Protein AF-Q9KJ01-F1 (afdb_monomer_lite)

Foldseek 3Di:
DDDDDLVNLLVLCVVLVVVVCNVVCVVCVPPPCSVVVSVVSVVVVVVVVVVVVVVVVPPVDDDPPVNPPPVPDPPDDVVVVVVVVLAVVLVVLQVVLVVCLVVVHDDDDDDPDDLVCVCVSRVPYPCSVVSSCSDPVPDDDDDDPDDPPVVVVVVVVVVVVVVVVVVVVD

Radius of gyration: 23.24 Å; chains: 1; bounding box: 49×41×56 Å

Secondary structure (DSSP, 8-state):
-----HHHHHHHHHHHT-HHHHHTHHHHTT-THHHHHHHHHHHHHHHHHHHHHHHHHT-S----GGGS-TTS-S---HHHHHHHHHHHHHHHHHHHHHHHHHTT-------SS-GGGHHHHSTT-TTHHHHHHHHHTT----------HHHHHHHHHHHHHHHHHHHT--

pLDDT: mean 76.41, std 14.14, range [38.06, 92.69]

Organism: Sorangium cellulosum (NCBI:txid56)

InterPro domains:
  IPR002611 IstB-like ATP-binding domain [PF01695] (89-155)
  IPR027417 P-loop containing nucleoside triphosphate hydrolase [G3DSA:3.40.50.300] (39-160)

Sequence (170 aa):
MTDLTPTETKDRLKSLGLFGLLACWEQLADKPWLREVLAIEERERHKRSLERRLKNSRVAAFKPMTDFDSSWPKKIDREAVDDLYDSRYADLLFEVVTRRYDAQKPLLLSTNKAFADWGQVFPHAACVVTLVDRLVHRAEVIEIEAESYRLKEAKELNATRTKQRRTKKH

Structure (mmCIF, N/CA/C/O backbone):
data_AF-Q9KJ01-F1
#
_entry.id   AF-Q9KJ01-F1
#
loop_
_atom_site.group_PDB
_atom_site.id
_atom_site.type_symbol
_atom_site.label_atom_id
_atom_site.label_alt_id
_atom_site.label_comp_id
_atom_site.label_asym_id
_atom_site.label_entity_id
_atom_site.label_seq_id
_atom_site.pdbx_PDB_ins_code
_atom_site.Cartn_x
_atom_site.Cartn_y
_atom_site.Cartn_z
_atom_site.occupancy
_atom_site.B_iso_or_equiv
_atom_site.auth_seq_id
_atom_site.auth_comp_id
_atom_site.auth_asym_id
_atom_site.auth_atom_id
_atom_site.pdbx_PDB_model_num
ATOM 1 N N . MET A 1 1 ? -13.607 22.520 10.761 1.00 38.06 1 MET A N 1
ATOM 2 C CA . MET A 1 1 ? -14.408 22.469 12.004 1.00 38.06 1 MET A CA 1
ATOM 3 C C . MET A 1 1 ? -15.695 21.740 11.677 1.00 38.06 1 MET A C 1
ATOM 5 O O . MET A 1 1 ? -16.614 22.352 11.164 1.00 38.06 1 MET A O 1
ATOM 9 N N . THR A 1 2 ? -15.708 20.418 11.825 1.00 43.97 2 THR A N 1
ATOM 10 C CA . THR A 1 2 ? -16.891 19.589 11.561 1.00 43.97 2 THR A CA 1
ATOM 11 C C . THR A 1 2 ? -17.594 19.336 12.883 1.00 43.97 2 THR A C 1
ATOM 13 O O . THR A 1 2 ? -16.999 18.741 13.787 1.00 43.97 2 THR A O 1
ATOM 16 N N . ASP A 1 3 ? -18.828 19.810 13.008 1.00 50.00 3 ASP A N 1
ATOM 17 C CA . ASP A 1 3 ? -19.698 19.469 14.126 1.00 50.00 3 ASP A CA 1
ATOM 18 C C . ASP A 1 3 ? -19.979 17.968 14.090 1.00 50.00 3 ASP A C 1
ATOM 20 O O . ASP A 1 3 ? -20.749 17.475 13.271 1.00 50.00 3 ASP A O 1
ATOM 24 N N . LEU A 1 4 ? -19.277 17.223 14.945 1.00 59.28 4 LEU A N 1
ATOM 25 C CA . LEU A 1 4 ? -19.496 15.792 15.112 1.00 59.28 4 LEU A CA 1
ATOM 26 C C . LEU A 1 4 ? -20.894 15.584 15.677 1.00 59.28 4 LEU A C 1
ATOM 28 O O . LEU A 1 4 ? -21.261 16.174 16.699 1.00 59.28 4 LEU A O 1
ATOM 32 N N . THR A 1 5 ? -21.655 14.719 15.021 1.00 72.88 5 THR A N 1
ATOM 33 C CA . THR A 1 5 ? -23.004 14.394 15.461 1.00 72.88 5 THR A CA 1
ATOM 34 C C . THR A 1 5 ? -22.951 13.654 16.812 1.00 72.88 5 THR A C 1
ATOM 36 O O . THR A 1 5 ? -22.017 12.884 17.086 1.00 72.88 5 THR A O 1
ATOM 39 N N . PRO A 1 6 ? -23.949 13.845 17.696 1.00 74.62 6 PRO A N 1
ATOM 40 C CA . PRO A 1 6 ? -24.056 13.116 18.965 1.00 74.62 6 PRO A CA 1
ATOM 41 C C . PRO A 1 6 ? -23.962 11.588 18.809 1.00 74.62 6 PRO A C 1
ATOM 43 O O . PRO A 1 6 ? -23.425 10.892 19.671 1.00 74.62 6 PRO A O 1
ATOM 46 N N . THR A 1 7 ? -24.447 11.063 17.685 1.00 77.94 7 THR A N 1
ATOM 47 C CA . THR A 1 7 ? -24.394 9.647 17.303 1.00 77.94 7 THR A CA 1
ATOM 48 C C . THR A 1 7 ? -22.971 9.151 17.058 1.00 77.94 7 THR A C 1
ATOM 50 O O . THR A 1 7 ? -22.573 8.146 17.644 1.00 77.94 7 THR A O 1
ATOM 53 N N . GLU A 1 8 ? -22.157 9.889 16.300 1.00 81.06 8 GLU A N 1
ATOM 54 C CA . GLU A 1 8 ? -20.759 9.517 16.028 1.00 81.06 8 GLU A CA 1
ATOM 55 C C . GLU A 1 8 ? -19.916 9.483 17.306 1.00 81.06 8 GLU A C 1
ATOM 57 O O . GLU A 1 8 ? -19.058 8.617 17.485 1.00 81.06 8 GLU A O 1
ATOM 62 N N . THR A 1 9 ? -20.186 10.399 18.237 1.00 80.94 9 THR A N 1
ATOM 63 C CA . THR A 1 9 ? -19.468 10.464 19.518 1.00 80.94 9 THR A CA 1
ATOM 64 C C . THR A 1 9 ? -19.796 9.253 20.399 1.00 80.94 9 THR A C 1
ATOM 66 O O . THR A 1 9 ? -18.900 8.668 21.017 1.00 80.94 9 THR A O 1
ATOM 69 N N . LYS A 1 10 ? -21.062 8.812 20.412 1.00 82.06 10 LYS A N 1
ATOM 70 C CA . LYS A 1 10 ? -21.481 7.577 21.099 1.00 82.06 10 LYS A CA 1
ATOM 71 C C . LYS A 1 10 ? -20.812 6.339 20.508 1.00 82.06 10 LYS A C 1
ATOM 73 O O . LYS A 1 10 ? -20.394 5.455 21.259 1.00 82.06 10 LYS A O 1
ATOM 78 N N . ASP A 1 11 ? -20.679 6.271 19.189 1.00 84.12 11 ASP A N 1
ATOM 79 C CA . ASP A 1 11 ? -20.044 5.130 18.531 1.00 84.12 11 ASP A CA 1
ATOM 80 C C . ASP A 1 11 ? -18.528 5.096 18.761 1.00 84.12 11 ASP A C 1
ATOM 82 O O . ASP A 1 11 ? -17.973 4.020 19.003 1.00 84.12 11 ASP A O 1
ATOM 86 N N . ARG A 1 12 ? -17.867 6.258 18.837 1.00 83.94 12 ARG A N 1
ATOM 87 C CA . ARG A 1 12 ? -16.465 6.357 19.285 1.00 83.94 12 ARG A CA 1
ATOM 88 C C . ARG A 1 12 ? -16.278 5.902 20.729 1.00 83.94 12 ARG A C 1
ATOM 90 O O . ARG A 1 12 ? -15.369 5.133 21.026 1.00 83.94 12 ARG A O 1
ATOM 97 N N . LEU A 1 13 ? -17.164 6.300 21.641 1.00 85.44 13 LEU A N 1
ATOM 98 C CA . LEU A 1 13 ? -17.123 5.825 23.029 1.00 85.44 13 LEU A CA 1
ATOM 99 C C . LEU A 1 13 ? -17.240 4.296 23.112 1.00 85.44 13 LEU A C 1
ATOM 101 O O . LEU A 1 13 ? -16.513 3.659 23.882 1.00 85.44 13 LEU A O 1
ATOM 105 N N . LYS A 1 14 ? -18.116 3.694 22.295 1.00 84.50 14 LYS A N 1
ATOM 106 C CA . LYS A 1 14 ? -18.257 2.234 22.196 1.00 84.50 14 LYS A CA 1
ATOM 107 C C . LYS A 1 14 ? -17.012 1.570 21.609 1.00 84.50 14 LYS A C 1
ATOM 109 O 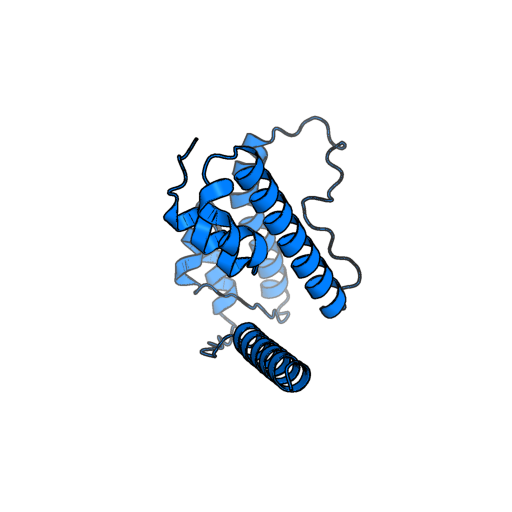O . LYS A 1 14 ? -16.556 0.577 22.174 1.00 84.50 14 LYS A O 1
ATOM 114 N N . SER A 1 15 ? -16.446 2.102 20.525 1.00 82.06 15 SER A N 1
ATOM 115 C CA . SER A 1 15 ? -15.250 1.534 19.882 1.00 82.06 15 SER A CA 1
ATOM 116 C C . SER A 1 15 ? -14.012 1.624 20.785 1.00 82.06 15 SER A C 1
ATOM 118 O O . SER A 1 15 ? -13.199 0.698 20.840 1.00 82.06 15 SER A O 1
ATOM 120 N N . LEU A 1 16 ? -13.919 2.685 21.590 1.00 85.00 16 LEU A N 1
ATOM 121 C CA . LEU A 1 16 ? -12.908 2.845 22.631 1.00 85.00 16 LEU A CA 1
ATOM 122 C C . LEU A 1 16 ? -13.241 2.055 23.909 1.00 85.00 16 LEU A C 1
ATOM 124 O O . LEU A 1 16 ? -12.380 1.883 24.766 1.00 85.00 16 LEU A O 1
ATOM 128 N N . GLY A 1 17 ? -14.440 1.496 24.061 1.00 83.00 17 GLY A N 1
ATOM 129 C CA . GLY A 1 17 ? -14.827 0.734 25.253 1.00 83.00 17 GLY A CA 1
ATOM 130 C C . GLY A 1 17 ? -14.929 1.581 26.528 1.00 83.00 17 GLY A C 1
ATOM 131 O O . GLY A 1 17 ? -14.769 1.056 27.631 1.00 83.00 17 GLY A O 1
ATOM 132 N N . LEU A 1 18 ? -15.192 2.882 26.387 1.00 85.69 18 LEU A N 1
ATOM 133 C CA . LEU A 1 18 ? -15.365 3.845 27.478 1.00 85.69 18 LEU A CA 1
ATOM 134 C C . LEU A 1 18 ? -16.807 3.805 28.013 1.00 85.69 18 LEU A C 1
ATOM 136 O O . LEU A 1 18 ? -17.537 4.795 27.998 1.00 85.69 18 LEU A O 1
ATOM 140 N N . PHE A 1 19 ? -17.236 2.632 28.486 1.00 84.06 19 PHE A N 1
ATOM 141 C CA . PHE A 1 19 ? -18.634 2.384 28.864 1.00 84.06 19 PHE A CA 1
ATOM 142 C C . PHE A 1 19 ? -19.125 3.232 30.047 1.00 84.06 19 PHE A C 1
ATOM 144 O O . PHE A 1 19 ? -20.313 3.526 30.116 1.00 84.06 19 PHE A O 1
ATOM 151 N N . GLY A 1 20 ? -18.233 3.664 30.947 1.00 84.50 20 GLY A N 1
ATOM 152 C CA . GLY A 1 20 ? -18.593 4.564 32.050 1.00 84.50 20 GLY A CA 1
ATOM 153 C C . GLY A 1 20 ? -18.988 5.964 31.570 1.00 84.50 20 GLY A C 1
ATOM 154 O O . GLY A 1 20 ? -19.992 6.508 32.013 1.00 84.50 20 GLY A O 1
ATOM 155 N N . LEU A 1 21 ? -18.256 6.510 30.594 1.00 85.00 21 LEU A N 1
ATOM 156 C CA . LEU A 1 21 ? -18.594 7.793 29.969 1.00 85.00 21 LEU A CA 1
ATOM 157 C C . LEU A 1 21 ? -19.855 7.678 29.102 1.00 85.00 21 LEU A C 1
ATOM 159 O O . LEU A 1 21 ? -20.658 8.603 29.057 1.00 85.00 21 LEU A O 1
ATOM 163 N N . LEU A 1 22 ? -20.063 6.521 28.463 1.00 86.62 22 LEU A N 1
ATOM 164 C CA . LEU A 1 22 ? -21.287 6.231 27.717 1.00 86.62 22 LEU A CA 1
ATOM 165 C C . LEU A 1 22 ? -22.526 6.156 28.630 1.00 86.62 22 LEU A C 1
ATOM 167 O O . LEU A 1 22 ? -23.595 6.606 28.231 1.00 86.62 22 LEU A O 1
ATOM 171 N N . ALA A 1 23 ? -22.394 5.612 29.845 1.00 86.00 23 ALA A N 1
ATOM 172 C CA . ALA A 1 23 ? -23.488 5.537 30.817 1.00 86.00 23 ALA A CA 1
ATOM 173 C C . ALA A 1 23 ? -23.917 6.924 31.329 1.00 86.00 23 ALA A C 1
ATOM 175 O O . ALA A 1 23 ? -25.102 7.151 31.555 1.00 86.00 23 ALA A O 1
ATOM 176 N N . CYS A 1 24 ? -22.973 7.863 31.444 1.00 86.06 24 CYS A N 1
ATOM 177 C CA . CYS A 1 24 ? -23.236 9.250 31.838 1.00 86.06 24 CYS A CA 1
ATOM 178 C C . CYS A 1 24 ? -23.405 10.199 30.635 1.00 86.06 24 CYS A C 1
ATOM 180 O O . CYS A 1 24 ? -23.173 11.400 30.770 1.00 86.06 24 CYS A O 1
ATOM 182 N N . TRP A 1 25 ? -23.799 9.686 29.461 1.00 83.50 25 TRP A N 1
ATOM 183 C CA . TRP A 1 25 ? -23.879 10.463 28.217 1.00 83.50 25 TRP A CA 1
ATOM 184 C C . TRP A 1 25 ? -24.678 11.768 28.357 1.00 83.50 25 TRP A C 1
ATOM 186 O O . TRP A 1 25 ? -24.182 12.816 27.963 1.00 83.50 25 TRP A O 1
ATOM 196 N N . GLU A 1 26 ? -25.867 11.722 28.966 1.00 83.56 26 GLU A N 1
ATOM 197 C CA . GLU A 1 26 ? -26.751 12.891 29.144 1.00 83.56 26 GLU A CA 1
ATOM 198 C C . GLU A 1 26 ? -26.085 14.041 29.923 1.00 83.56 26 GLU A C 1
ATOM 200 O O . GLU A 1 26 ? -26.413 15.203 29.730 1.00 83.56 26 GLU A O 1
ATOM 205 N N . GLN A 1 27 ? -25.111 13.739 30.786 1.00 81.81 27 GLN A N 1
ATOM 206 C CA . GLN A 1 27 ? -24.393 14.742 31.584 1.00 81.81 27 GLN A CA 1
ATOM 207 C C . GLN A 1 27 ? -23.136 15.277 30.880 1.00 81.81 27 GLN A C 1
ATOM 209 O O . GLN A 1 27 ? -22.576 16.306 31.273 1.00 81.81 27 GLN A O 1
ATOM 214 N N . LEU A 1 28 ? -22.654 14.541 29.877 1.00 81.50 28 LEU A N 1
ATOM 215 C CA . LEU A 1 28 ? -21.349 14.727 29.248 1.00 81.50 28 LEU A CA 1
ATOM 216 C C . LEU A 1 28 ? -21.440 15.180 27.789 1.00 81.50 28 LEU A C 1
ATOM 218 O O . LEU A 1 28 ? -20.450 15.688 27.270 1.00 81.50 28 LEU A O 1
ATOM 222 N N . ALA A 1 29 ? -22.600 15.024 27.145 1.00 79.62 29 ALA A N 1
ATOM 223 C CA . ALA A 1 29 ? -22.822 15.335 25.734 1.00 79.62 29 ALA A CA 1
ATOM 224 C C . ALA A 1 29 ? -22.423 16.774 25.373 1.00 79.62 29 ALA A C 1
ATOM 226 O O . ALA A 1 29 ? -21.755 16.992 24.364 1.00 79.62 29 ALA A O 1
ATOM 227 N N . ASP A 1 30 ? -22.754 17.729 26.243 1.00 81.00 30 ASP A N 1
ATOM 228 C CA . ASP A 1 30 ? -22.498 19.156 26.018 1.00 81.00 30 ASP A CA 1
ATOM 229 C C . ASP A 1 30 ? -21.111 19.608 26.501 1.00 81.00 30 ASP A C 1
ATOM 231 O O . ASP A 1 30 ? -20.759 20.786 26.419 1.00 81.00 30 ASP A O 1
ATOM 235 N N . LYS A 1 31 ? -20.298 18.697 27.053 1.00 84.69 31 LYS A N 1
ATOM 236 C CA . LYS A 1 31 ? -18.993 19.058 27.608 1.00 84.69 31 LYS A CA 1
ATOM 237 C C . LYS A 1 31 ? -17.942 19.150 26.493 1.00 84.69 31 LYS A C 1
ATOM 239 O O . LYS A 1 31 ? -17.647 18.143 25.848 1.00 84.69 31 LYS A O 1
ATOM 244 N N . PRO A 1 32 ? -17.281 20.309 26.310 1.00 80.44 32 PRO A N 1
ATOM 245 C CA . PRO A 1 32 ? -16.317 20.501 25.223 1.00 80.44 32 PRO A CA 1
ATOM 246 C C . PRO A 1 32 ? -15.074 19.608 25.363 1.00 80.44 32 PRO A C 1
ATOM 248 O O . PRO A 1 32 ? -14.534 19.137 24.363 1.00 80.44 32 PRO A O 1
ATOM 251 N N . TRP A 1 33 ? -14.670 19.292 26.599 1.00 86.19 33 TRP A N 1
ATOM 252 C CA . TRP A 1 33 ? -13.509 18.443 26.882 1.00 86.19 33 TRP A CA 1
ATOM 253 C C . TRP A 1 33 ? -13.691 16.985 26.442 1.00 86.19 33 TRP A C 1
ATOM 255 O O . TRP A 1 33 ? -12.704 16.275 26.257 1.00 86.19 33 TRP A O 1
ATOM 265 N N . LEU A 1 34 ? -14.928 16.507 26.247 1.00 84.56 34 LEU A N 1
ATOM 266 C CA . LEU A 1 34 ? -15.183 15.110 25.880 1.00 84.56 34 LEU A CA 1
ATOM 267 C C . LEU A 1 34 ? -14.524 14.757 24.541 1.00 84.56 34 LEU A C 1
ATOM 269 O O . LEU A 1 34 ? -13.944 13.682 24.391 1.00 84.56 34 LEU A O 1
ATOM 273 N N . ARG A 1 35 ? -14.558 15.690 23.584 1.00 80.81 35 ARG A N 1
ATOM 274 C CA . ARG A 1 35 ? -13.933 15.526 22.264 1.00 80.81 35 ARG A CA 1
ATOM 275 C C . ARG A 1 35 ? -12.414 15.420 22.373 1.00 80.81 35 ARG A C 1
ATOM 277 O O . ARG A 1 35 ? -11.808 14.575 21.718 1.00 80.81 35 ARG A O 1
ATOM 284 N N . GLU A 1 36 ? -11.810 16.242 23.225 1.00 82.44 36 GLU A N 1
ATOM 285 C CA . GLU A 1 36 ? -10.365 16.230 23.460 1.00 82.44 36 GLU A CA 1
ATOM 286 C C . GLU A 1 36 ? -9.919 14.925 24.118 1.00 82.44 36 GLU A C 1
ATOM 288 O O . GLU A 1 36 ? -8.955 14.307 23.668 1.00 82.44 36 GLU A O 1
ATOM 293 N N . VAL A 1 37 ? -10.659 14.454 25.125 1.00 86.38 37 VAL A N 1
ATOM 294 C CA . VAL A 1 37 ? -10.376 13.182 25.803 1.00 86.38 37 VAL A CA 1
ATOM 295 C C . VAL A 1 37 ? -10.475 12.003 24.834 1.00 86.38 37 VAL A C 1
ATOM 297 O O . VAL A 1 37 ? -9.588 11.149 24.826 1.00 86.38 37 VAL A O 1
ATOM 300 N N . LEU A 1 38 ? -11.497 11.974 23.973 1.00 86.00 38 LEU A N 1
ATOM 301 C CA . LEU A 1 38 ? -11.624 10.954 22.926 1.00 86.00 38 LEU A CA 1
ATOM 302 C C . LEU A 1 38 ? -10.434 10.983 21.961 1.00 86.00 38 LEU A C 1
ATOM 304 O O . LEU A 1 38 ? -9.838 9.941 21.695 1.00 86.00 38 LEU A O 1
ATOM 308 N N . ALA A 1 39 ? -10.038 12.170 21.495 1.00 82.19 39 ALA A N 1
ATOM 309 C CA . ALA A 1 39 ? -8.897 12.331 20.598 1.00 82.19 39 ALA A CA 1
ATOM 310 C C . ALA A 1 39 ? -7.560 11.940 21.256 1.00 82.19 39 ALA A C 1
ATOM 312 O O . ALA A 1 39 ? -6.651 11.441 20.590 1.00 82.19 39 ALA A O 1
ATOM 313 N N . ILE A 1 40 ? -7.398 12.171 22.561 1.00 85.12 40 ILE A N 1
ATOM 314 C CA . ILE A 1 40 ? -6.223 11.720 23.321 1.00 85.12 40 ILE A CA 1
ATOM 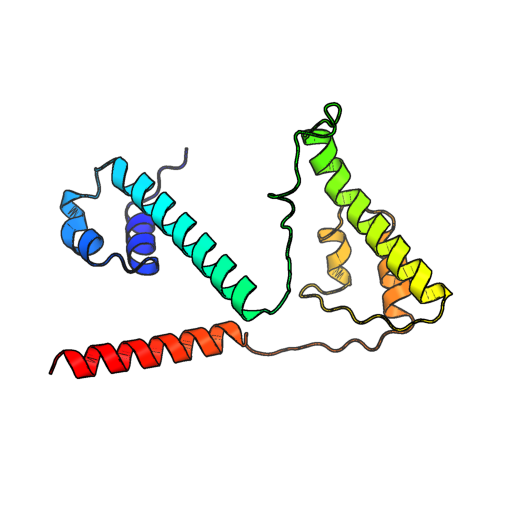315 C C . ILE A 1 40 ? -6.207 10.190 23.419 1.00 85.12 40 ILE A C 1
ATOM 317 O O . ILE A 1 40 ? -5.192 9.577 23.091 1.00 85.12 40 ILE A O 1
ATOM 321 N N . GLU A 1 41 ? -7.322 9.568 23.808 1.00 88.44 41 GLU A N 1
ATOM 322 C CA . GLU A 1 41 ? -7.422 8.110 23.958 1.00 88.44 41 GLU A CA 1
ATOM 323 C C . GLU A 1 41 ? -7.218 7.377 22.619 1.00 88.44 41 GLU A C 1
ATOM 325 O O . GLU A 1 41 ? -6.503 6.373 22.564 1.00 88.44 41 GLU A O 1
ATOM 330 N N . GLU A 1 42 ? -7.786 7.889 21.521 1.00 83.38 42 GLU A N 1
ATOM 331 C CA . GLU A 1 42 ? -7.565 7.365 20.164 1.00 83.38 42 GLU A CA 1
ATOM 332 C C . GLU A 1 42 ? -6.073 7.388 19.797 1.00 83.38 42 GLU A C 1
ATOM 334 O O . GLU A 1 42 ? -5.510 6.356 19.409 1.00 83.38 42 GLU A O 1
ATOM 339 N N . ARG A 1 43 ? -5.401 8.534 19.987 1.00 81.31 43 ARG A N 1
ATOM 340 C CA . ARG A 1 43 ? -3.962 8.688 19.707 1.00 81.31 43 ARG A CA 1
ATOM 341 C C . ARG A 1 43 ? -3.106 7.741 20.546 1.00 81.31 43 ARG A C 1
ATOM 343 O O . ARG A 1 43 ? -2.237 7.057 20.003 1.00 81.31 43 ARG A O 1
ATOM 350 N N . GLU A 1 44 ? -3.376 7.642 21.845 1.00 81.12 44 GLU A N 1
ATOM 351 C CA . GLU A 1 44 ? -2.640 6.762 22.759 1.00 81.12 44 GLU A CA 1
ATOM 352 C C . GLU A 1 44 ? -2.832 5.277 22.420 1.00 81.12 44 GLU A C 1
ATOM 354 O O . GLU A 1 44 ? -1.870 4.503 22.429 1.00 81.12 44 GLU A O 1
ATOM 359 N N . ARG A 1 45 ? -4.043 4.851 22.038 1.00 80.25 45 ARG A N 1
ATOM 360 C CA . ARG A 1 45 ? -4.272 3.474 21.568 1.00 80.25 45 ARG A CA 1
ATOM 361 C C . ARG A 1 45 ? -3.561 3.171 20.265 1.00 80.25 45 ARG A C 1
ATOM 363 O O . ARG A 1 45 ? -3.001 2.081 20.127 1.00 80.25 45 ARG A O 1
ATOM 370 N N . HIS A 1 46 ? -3.579 4.104 19.318 1.00 71.94 46 HIS A N 1
ATOM 371 C CA . HIS A 1 46 ? -2.870 3.952 18.051 1.00 71.94 46 HIS A CA 1
ATOM 372 C C . HIS A 1 46 ? -1.364 3.803 18.290 1.00 71.94 46 HIS A C 1
ATOM 374 O O . HIS A 1 46 ? -0.756 2.866 17.761 1.00 71.94 46 HIS A O 1
ATOM 380 N N . LYS A 1 47 ? -0.794 4.642 19.165 1.00 75.38 47 LYS A N 1
ATOM 381 C CA . LYS A 1 47 ? 0.609 4.578 19.587 1.00 75.38 47 LYS A CA 1
ATOM 382 C C . LYS A 1 47 ? 0.952 3.237 20.240 1.00 75.38 47 LYS A C 1
ATOM 384 O O . LYS A 1 47 ? 1.814 2.527 19.734 1.00 75.38 47 LYS A O 1
ATOM 389 N N . ARG A 1 48 ? 0.212 2.805 21.268 1.00 76.00 48 ARG A N 1
ATOM 390 C CA . ARG A 1 48 ? 0.459 1.515 21.952 1.00 76.00 48 ARG A CA 1
ATOM 391 C C . ARG A 1 48 ? 0.270 0.309 21.032 1.00 76.00 48 ARG A C 1
ATOM 393 O O . ARG A 1 48 ? 0.973 -0.692 21.156 1.00 76.00 48 ARG A O 1
ATOM 400 N N . SER A 1 49 ? -0.674 0.380 20.093 1.00 71.25 49 SER A N 1
ATOM 401 C CA . SER A 1 49 ? -0.862 -0.657 19.074 1.00 71.25 49 SER A CA 1
ATOM 402 C C . SER A 1 49 ? 0.316 -0.712 18.099 1.00 71.25 49 SER A C 1
ATOM 404 O O . SER A 1 49 ? 0.744 -1.802 17.717 1.00 71.25 49 SER A O 1
ATOM 406 N N . LEU A 1 50 ? 0.862 0.438 17.692 1.00 68.06 50 LEU A N 1
ATOM 407 C CA . LEU A 1 50 ? 2.075 0.519 16.876 1.00 68.06 50 LEU A CA 1
ATOM 408 C C . LEU A 1 50 ? 3.294 -0.018 17.632 1.00 68.06 50 LEU A C 1
ATOM 410 O O . LEU A 1 50 ? 3.957 -0.912 17.119 1.00 68.06 50 LEU A O 1
ATOM 414 N N . GLU A 1 51 ? 3.528 0.439 18.859 1.00 73.44 51 GLU A N 1
ATOM 415 C CA . GLU A 1 51 ? 4.629 -0.018 19.715 1.00 73.44 51 GLU A CA 1
ATOM 416 C C . GLU A 1 51 ? 4.571 -1.530 19.952 1.00 73.44 51 GLU A C 1
ATOM 418 O O . GLU A 1 51 ? 5.572 -2.230 19.801 1.00 73.44 51 GLU A O 1
ATOM 423 N N . ARG A 1 52 ? 3.381 -2.074 20.243 1.00 73.38 52 ARG A N 1
ATOM 424 C CA . ARG A 1 52 ? 3.184 -3.521 20.401 1.00 73.38 52 ARG A CA 1
ATOM 425 C C . ARG A 1 52 ? 3.482 -4.282 19.110 1.00 73.38 52 ARG A C 1
ATOM 427 O O . ARG A 1 52 ? 4.109 -5.336 19.162 1.00 73.38 52 ARG A O 1
ATOM 434 N N . ARG A 1 53 ? 3.032 -3.778 17.955 1.00 74.56 53 ARG A N 1
ATOM 435 C CA . ARG A 1 53 ? 3.317 -4.396 16.648 1.00 74.56 53 ARG A CA 1
ATOM 436 C C . ARG A 1 53 ? 4.807 -4.361 16.335 1.00 74.56 53 ARG A C 1
ATOM 438 O O . ARG A 1 53 ? 5.346 -5.378 15.915 1.00 74.56 53 ARG A O 1
ATOM 445 N N . LEU A 1 54 ? 5.464 -3.232 16.588 1.00 62.38 54 LEU A N 1
ATOM 446 C CA . LEU A 1 54 ? 6.894 -3.067 16.373 1.00 62.38 54 LEU A CA 1
ATOM 447 C C . LEU A 1 54 ? 7.687 -4.037 17.257 1.00 62.38 54 LEU A C 1
ATOM 449 O O . LEU A 1 54 ? 8.491 -4.810 16.742 1.00 62.38 54 LEU A O 1
ATOM 453 N N . LYS A 1 55 ? 7.359 -4.106 18.552 1.00 70.38 55 LYS A N 1
ATOM 454 C CA . LYS A 1 55 ? 7.942 -5.073 19.493 1.00 70.38 55 LYS A CA 1
ATOM 455 C C . LYS A 1 55 ? 7.749 -6.524 19.036 1.00 70.38 55 LYS A C 1
ATOM 457 O O . LYS A 1 55 ? 8.690 -7.311 19.082 1.00 70.38 55 LYS A O 1
ATOM 462 N N . ASN A 1 56 ? 6.553 -6.877 18.563 1.00 69.00 56 ASN A N 1
ATOM 463 C CA . ASN A 1 56 ? 6.246 -8.235 18.104 1.00 69.00 56 ASN A CA 1
ATOM 464 C C . ASN A 1 56 ? 6.869 -8.577 16.739 1.00 69.00 56 ASN A C 1
ATOM 466 O O . ASN A 1 56 ? 7.006 -9.754 16.420 1.00 69.00 56 ASN A O 1
ATOM 470 N N . SER A 1 57 ? 7.251 -7.578 15.938 1.00 67.94 57 SER A N 1
ATOM 471 C CA . SER A 1 57 ? 7.818 -7.783 14.599 1.00 67.94 57 SER A CA 1
ATOM 472 C C . SER A 1 57 ? 9.286 -8.222 14.596 1.00 67.94 57 SER A C 1
ATOM 474 O O . SER A 1 57 ? 9.778 -8.654 13.560 1.00 67.94 57 SER A O 1
ATOM 476 N N . ARG A 1 58 ? 9.992 -8.116 15.736 1.00 62.38 58 ARG A N 1
ATOM 477 C CA . ARG A 1 58 ? 11.440 -8.395 15.867 1.00 62.38 58 ARG A CA 1
ATOM 478 C C . ARG A 1 58 ? 12.329 -7.571 14.910 1.00 62.38 58 ARG A C 1
ATOM 480 O O . ARG A 1 58 ? 13.498 -7.901 14.739 1.00 62.38 58 ARG A O 1
ATOM 487 N N . VAL A 1 59 ? 11.811 -6.489 14.320 1.00 57.44 59 VAL A N 1
ATOM 488 C CA . VAL A 1 59 ? 12.587 -5.530 13.520 1.00 57.44 59 VAL A CA 1
ATOM 489 C C . VAL A 1 59 ? 13.368 -4.635 14.483 1.00 57.44 59 VAL A C 1
ATOM 491 O O . VAL A 1 59 ? 12.777 -3.856 15.227 1.00 57.44 59 VAL A O 1
ATOM 494 N N . ALA A 1 60 ? 14.694 -4.786 14.506 1.00 51.50 60 ALA A N 1
ATOM 495 C CA . ALA A 1 60 ? 15.566 -4.229 15.546 1.00 51.50 60 ALA A CA 1
ATOM 496 C C . ALA A 1 60 ? 15.592 -2.689 15.618 1.00 51.50 60 ALA A C 1
ATOM 498 O O . ALA A 1 60 ? 15.909 -2.139 16.666 1.00 51.50 60 ALA A O 1
ATOM 499 N N . ALA A 1 61 ? 15.234 -1.991 14.540 1.00 55.00 61 ALA A N 1
ATOM 500 C CA . ALA A 1 61 ? 15.057 -0.545 14.538 1.00 55.00 61 ALA A CA 1
ATOM 501 C C . ALA A 1 61 ? 14.223 -0.144 13.319 1.00 55.00 61 ALA A C 1
ATOM 503 O O . ALA A 1 61 ? 14.710 -0.149 12.191 1.00 55.00 61 ALA A O 1
ATOM 504 N N . PHE A 1 62 ? 12.954 0.194 13.535 1.00 53.16 62 PHE A N 1
ATOM 505 C CA . PHE A 1 62 ? 12.188 0.946 12.548 1.00 53.16 62 PHE A CA 1
ATOM 506 C C . PHE A 1 62 ? 12.361 2.419 12.891 1.00 53.16 62 PHE A C 1
ATOM 508 O O . PHE A 1 62 ? 11.944 2.840 13.967 1.00 53.16 62 PHE A O 1
ATOM 515 N N . LYS A 1 63 ? 12.997 3.183 12.002 1.00 53.38 63 LYS A N 1
ATOM 516 C CA . LYS A 1 63 ? 12.991 4.642 12.074 1.00 53.38 63 LYS A CA 1
ATOM 517 C C . LYS A 1 63 ? 11.820 5.108 11.207 1.00 53.38 63 LYS A C 1
ATOM 519 O O . LYS A 1 63 ? 11.967 5.120 9.984 1.00 53.38 63 LYS A O 1
ATOM 524 N N . PRO A 1 64 ? 10.632 5.377 11.779 1.00 52.34 64 PRO A N 1
ATOM 525 C CA . PRO A 1 64 ? 9.564 5.990 11.005 1.00 52.34 64 PRO A CA 1
ATOM 526 C C . PRO A 1 64 ? 10.078 7.328 10.465 1.00 52.34 64 PRO A C 1
ATOM 528 O O . PRO A 1 64 ? 10.893 7.981 11.116 1.00 52.34 64 PRO A O 1
ATOM 531 N N . MET A 1 65 ? 9.601 7.759 9.296 1.00 51.12 65 MET A N 1
ATOM 532 C CA . MET A 1 65 ? 9.979 9.058 8.715 1.00 51.12 65 MET A CA 1
ATOM 533 C C . MET A 1 65 ? 9.818 10.217 9.718 1.00 51.12 65 MET A C 1
ATOM 535 O O . MET A 1 65 ? 10.557 11.192 9.685 1.00 51.12 65 MET A O 1
ATOM 539 N N . THR A 1 66 ? 8.883 10.078 10.659 1.00 50.00 66 THR A N 1
ATOM 540 C CA . THR A 1 66 ? 8.600 11.040 11.730 1.00 50.00 66 THR A CA 1
ATOM 541 C C . THR A 1 66 ? 9.734 11.219 12.742 1.00 50.00 66 THR A C 1
ATOM 543 O O . THR A 1 66 ? 9.794 12.266 13.376 1.00 50.00 66 THR A O 1
ATOM 546 N N . ASP A 1 67 ? 10.633 10.239 12.877 1.00 51.53 67 ASP A N 1
ATOM 547 C CA . ASP A 1 67 ? 11.813 10.298 13.754 1.00 51.53 67 ASP A CA 1
ATOM 548 C C . ASP A 1 67 ? 13.092 10.661 12.968 1.00 51.53 67 ASP A C 1
ATOM 550 O O . ASP A 1 67 ? 14.219 10.471 13.441 1.00 51.53 67 ASP A O 1
ATOM 554 N N . PHE A 1 68 ? 12.941 11.149 11.732 1.00 51.38 68 PHE A N 1
ATOM 555 C CA . PHE A 1 68 ? 14.027 11.749 10.966 1.00 51.38 68 PHE A CA 1
ATOM 556 C C . PHE A 1 68 ? 14.332 13.145 11.530 1.00 51.38 68 PHE A C 1
ATOM 558 O O . PHE A 1 68 ? 13.450 14.002 11.619 1.00 51.38 68 PHE A O 1
ATOM 565 N N . ASP A 1 69 ? 15.583 13.378 11.932 1.00 49.91 69 ASP A N 1
ATOM 566 C CA . ASP A 1 69 ? 16.013 14.664 12.481 1.00 49.91 69 ASP A CA 1
ATOM 567 C C . ASP A 1 69 ? 15.906 15.749 11.404 1.00 49.91 69 ASP A C 1
ATOM 569 O O . ASP A 1 69 ? 16.723 15.850 10.495 1.00 49.91 69 ASP A O 1
ATOM 573 N N . SER A 1 70 ? 14.843 16.542 11.505 1.00 50.34 70 SER A N 1
ATOM 574 C CA . SER A 1 70 ? 14.471 17.562 10.526 1.00 50.34 70 SER A CA 1
ATOM 575 C C . SER A 1 70 ? 15.181 18.900 10.763 1.00 50.34 70 SER A C 1
ATOM 577 O O . SER A 1 70 ? 14.940 19.861 10.034 1.00 50.34 70 SER A O 1
ATOM 579 N N . SER A 1 71 ? 16.037 18.998 11.789 1.00 55.09 71 SER A N 1
ATOM 580 C CA . SER A 1 71 ? 16.857 20.193 12.043 1.00 55.09 71 SER A CA 1
ATOM 581 C C . SER A 1 71 ? 18.048 20.314 11.074 1.00 55.09 71 SER A C 1
ATOM 583 O O . SER A 1 71 ? 18.729 21.346 11.018 1.00 55.09 71 SER A O 1
ATOM 585 N N . TRP A 1 72 ? 18.235 19.282 10.249 1.00 43.44 72 TRP A N 1
ATOM 586 C CA . TRP A 1 72 ? 19.257 19.129 9.229 1.00 43.44 72 TRP A CA 1
ATOM 587 C C . TRP A 1 72 ? 18.598 18.548 7.955 1.00 43.44 72 TRP A C 1
ATOM 589 O O . TRP A 1 72 ? 18.045 17.454 8.043 1.00 43.44 72 TRP A O 1
ATOM 599 N N . PRO A 1 73 ? 18.600 19.215 6.775 1.00 49.09 73 PRO A N 1
ATOM 600 C CA . PRO A 1 73 ? 19.167 20.516 6.398 1.00 49.09 73 PRO A CA 1
ATOM 601 C C . PRO A 1 73 ? 18.124 21.658 6.340 1.00 49.09 73 PRO A C 1
ATOM 603 O O . PRO A 1 73 ? 16.979 21.482 5.938 1.00 49.09 73 PRO A O 1
ATOM 606 N N . LYS A 1 74 ? 18.560 22.888 6.639 1.00 55.34 74 LYS A N 1
ATOM 607 C CA . LYS A 1 74 ? 17.722 24.104 6.784 1.00 55.34 74 LYS A CA 1
ATOM 608 C C . LYS A 1 74 ? 17.238 24.761 5.470 1.00 55.34 74 LYS A C 1
ATOM 610 O O . LYS A 1 74 ? 16.890 25.937 5.476 1.00 55.34 74 LYS A O 1
ATOM 615 N N . LYS A 1 75 ? 17.260 24.050 4.338 1.00 51.44 75 LYS A N 1
ATOM 616 C CA . LYS A 1 75 ? 16.905 24.575 2.997 1.00 51.44 75 LYS A CA 1
ATOM 617 C C . LYS A 1 75 ? 16.013 23.609 2.220 1.00 51.44 75 LYS A C 1
ATOM 619 O O . LYS A 1 75 ? 16.260 23.329 1.052 1.00 51.44 75 LYS A O 1
ATOM 624 N N . ILE A 1 76 ? 15.033 23.027 2.890 1.00 51.25 76 ILE A N 1
ATOM 625 C CA . ILE A 1 76 ? 14.111 22.107 2.244 1.00 51.25 76 ILE A CA 1
ATOM 626 C C . ILE A 1 76 ? 12.699 22.625 2.485 1.00 51.25 76 ILE A C 1
ATOM 628 O O . ILE A 1 76 ? 12.235 22.685 3.623 1.00 51.25 76 ILE A O 1
ATOM 632 N N . ASP A 1 77 ? 12.071 23.049 1.396 1.00 58.72 77 ASP A N 1
ATOM 633 C CA . ASP A 1 77 ? 10.691 23.509 1.365 1.00 58.72 77 ASP A CA 1
ATOM 634 C C . ASP A 1 77 ? 9.753 22.302 1.505 1.00 58.72 77 ASP A C 1
ATOM 636 O O . ASP A 1 77 ? 9.909 21.309 0.794 1.00 58.72 77 ASP A O 1
ATOM 640 N N . ARG A 1 78 ? 8.844 22.336 2.485 1.00 52.75 78 ARG A N 1
ATOM 641 C CA . ARG A 1 78 ? 8.065 21.155 2.900 1.00 52.75 78 ARG A CA 1
ATOM 642 C C . ARG A 1 78 ? 6.951 20.806 1.920 1.00 52.75 78 ARG A C 1
ATOM 644 O O . ARG A 1 78 ? 6.653 19.630 1.764 1.00 52.75 78 ARG A O 1
ATOM 651 N N . GLU A 1 79 ? 6.394 21.808 1.253 1.00 53.84 79 GLU A N 1
ATOM 652 C CA . GLU A 1 79 ? 5.335 21.646 0.251 1.00 53.84 79 GLU A CA 1
ATOM 653 C C . GLU A 1 79 ? 5.918 21.045 -1.037 1.00 53.84 79 GLU A C 1
ATOM 655 O O . GLU A 1 79 ? 5.446 20.025 -1.527 1.00 53.84 79 GLU A O 1
ATOM 660 N N . ALA A 1 80 ? 7.078 21.555 -1.469 1.00 52.94 80 ALA A N 1
ATOM 661 C CA . ALA A 1 80 ? 7.864 20.945 -2.539 1.00 52.94 80 ALA A CA 1
ATOM 662 C C . ALA A 1 80 ? 8.364 19.541 -2.179 1.00 52.94 80 ALA A C 1
ATOM 664 O O . ALA A 1 80 ? 8.645 18.755 -3.071 1.00 52.94 80 ALA A O 1
ATOM 665 N N . VAL A 1 81 ? 8.521 19.219 -0.893 1.00 51.75 81 VAL A N 1
ATOM 666 C CA . VAL A 1 81 ? 8.933 17.891 -0.439 1.00 51.75 81 VAL A CA 1
ATOM 667 C C . VAL A 1 81 ? 7.800 16.882 -0.445 1.00 51.75 81 VAL A C 1
ATOM 669 O O . VAL A 1 81 ? 8.090 15.752 -0.808 1.00 51.75 81 VAL A O 1
ATOM 672 N N . ASP A 1 82 ? 6.562 17.256 -0.124 1.00 52.84 82 ASP A N 1
ATOM 673 C CA . ASP A 1 82 ? 5.397 16.383 -0.334 1.00 52.84 82 ASP A CA 1
ATOM 674 C C . ASP A 1 82 ? 5.175 16.118 -1.834 1.00 52.84 82 ASP A C 1
ATOM 676 O O . ASP A 1 82 ? 5.047 14.960 -2.234 1.00 52.84 82 ASP A O 1
ATOM 680 N N . ASP A 1 83 ? 5.297 17.147 -2.679 1.00 53.28 83 ASP A N 1
ATOM 681 C CA . ASP A 1 83 ? 5.229 16.998 -4.142 1.00 53.28 83 ASP A CA 1
ATOM 682 C C . ASP A 1 83 ? 6.425 16.204 -4.718 1.00 53.28 83 ASP A C 1
ATOM 684 O O . ASP A 1 83 ? 6.269 15.381 -5.624 1.00 53.28 83 ASP A O 1
ATOM 688 N N . LEU A 1 84 ? 7.641 16.379 -4.176 1.00 49.09 84 LEU A N 1
ATOM 689 C CA . LEU A 1 84 ? 8.813 15.567 -4.541 1.00 49.09 84 LEU A CA 1
ATOM 690 C C . LEU A 1 84 ? 8.790 14.166 -3.919 1.00 49.09 84 LEU A C 1
ATOM 692 O O . LEU A 1 84 ? 9.578 13.316 -4.350 1.00 49.09 84 LEU A O 1
ATOM 696 N N . TYR A 1 85 ? 8.013 13.927 -2.863 1.00 51.06 85 TYR A N 1
ATOM 697 C CA . TYR A 1 85 ? 7.972 12.629 -2.202 1.00 51.06 85 TYR A CA 1
ATOM 698 C C . TYR A 1 85 ? 7.266 11.623 -3.104 1.00 51.06 85 TYR A C 1
ATOM 700 O O . TYR A 1 85 ? 7.789 10.532 -3.296 1.00 51.06 85 TYR A O 1
ATOM 708 N N . ASP A 1 86 ? 6.176 12.005 -3.762 1.00 59.88 86 ASP A N 1
ATOM 709 C CA . ASP A 1 86 ? 5.394 11.073 -4.577 1.00 59.88 86 ASP A CA 1
ATOM 710 C C . ASP A 1 86 ? 6.140 10.583 -5.839 1.00 59.88 86 ASP A C 1
ATOM 712 O O . ASP A 1 86 ? 6.218 9.385 -6.118 1.00 59.88 86 ASP A O 1
ATOM 716 N N . SER A 1 87 ? 6.810 11.490 -6.560 1.00 62.84 87 SER A N 1
ATOM 717 C CA . SER A 1 87 ? 7.549 11.134 -7.784 1.00 62.84 87 SER A CA 1
ATOM 718 C C . SER A 1 87 ? 8.872 10.398 -7.495 1.00 62.84 87 SER A C 1
ATOM 720 O O . SER A 1 87 ? 9.172 9.374 -8.115 1.00 62.84 87 SER A O 1
ATOM 722 N N . ARG A 1 88 ? 9.650 10.840 -6.490 1.00 70.50 88 ARG A N 1
ATOM 723 C CA . ARG A 1 88 ? 10.989 10.270 -6.234 1.00 70.50 88 ARG A CA 1
ATOM 724 C C . ARG A 1 88 ? 10.962 8.860 -5.654 1.00 70.50 88 ARG A C 1
ATOM 726 O O . ARG A 1 88 ? 11.928 8.123 -5.839 1.00 70.50 88 ARG A O 1
ATOM 733 N N . TYR A 1 89 ? 9.911 8.454 -4.940 1.00 75.56 89 TYR A N 1
ATOM 734 C CA . TYR A 1 89 ? 9.847 7.087 -4.409 1.00 75.56 89 TYR A CA 1
ATOM 735 C C . TYR A 1 89 ? 9.685 6.041 -5.504 1.00 75.56 89 TYR A C 1
ATOM 737 O O . TYR A 1 89 ? 10.307 4.979 -5.422 1.00 75.56 89 TYR A O 1
ATOM 745 N N . ALA A 1 90 ? 8.900 6.352 -6.534 1.00 82.31 90 ALA A N 1
ATOM 746 C CA . ALA A 1 90 ? 8.781 5.494 -7.700 1.00 82.31 90 ALA A CA 1
ATOM 747 C C . ALA A 1 90 ? 10.122 5.377 -8.430 1.00 82.31 90 ALA A C 1
ATOM 749 O O . ALA A 1 90 ? 10.530 4.267 -8.760 1.00 82.31 90 ALA A O 1
ATOM 750 N N . ASP A 1 91 ? 10.849 6.488 -8.589 1.00 84.31 91 ASP A N 1
ATOM 751 C CA . ASP A 1 91 ? 12.173 6.496 -9.221 1.00 84.31 91 ASP A CA 1
ATOM 752 C C . ASP A 1 91 ? 13.208 5.688 -8.424 1.00 84.31 91 ASP A C 1
ATOM 754 O O . ASP A 1 91 ? 13.977 4.916 -8.999 1.00 84.31 91 ASP A O 1
ATOM 758 N N . LEU A 1 92 ? 13.203 5.798 -7.092 1.00 86.19 92 LEU A N 1
ATOM 759 C CA . LEU A 1 92 ? 14.074 5.003 -6.221 1.00 86.19 92 LEU A CA 1
ATOM 760 C C . LEU A 1 92 ? 13.737 3.509 -6.291 1.00 86.19 92 LEU A C 1
ATOM 762 O O . LEU A 1 92 ? 14.634 2.668 -6.393 1.00 86.19 92 LEU A O 1
ATOM 766 N N . LEU A 1 93 ? 12.448 3.161 -6.248 1.00 87.19 93 LEU A N 1
ATOM 767 C CA . LEU A 1 93 ? 12.005 1.778 -6.409 1.00 87.19 93 LEU A CA 1
ATOM 768 C C . LEU A 1 93 ? 12.388 1.252 -7.798 1.00 87.19 93 LEU A C 1
ATOM 770 O O . LEU A 1 93 ? 12.890 0.132 -7.914 1.00 87.19 93 LEU A O 1
ATOM 774 N N . PHE A 1 94 ? 12.226 2.077 -8.831 1.00 89.50 94 PHE A N 1
ATOM 775 C CA . PHE A 1 94 ? 12.639 1.778 -10.191 1.00 89.50 94 PHE A CA 1
ATOM 776 C C . PHE A 1 94 ? 14.134 1.513 -10.287 1.00 89.50 94 PHE A C 1
ATOM 778 O O . PHE A 1 94 ? 14.524 0.506 -10.874 1.00 89.50 94 PHE A O 1
ATOM 785 N N . GLU A 1 95 ? 14.980 2.333 -9.669 1.00 89.81 95 GLU A N 1
ATOM 786 C CA . GLU A 1 95 ? 16.424 2.113 -9.658 1.00 89.81 95 GLU A CA 1
ATOM 787 C C . GLU A 1 95 ? 16.791 0.772 -9.004 1.00 89.81 95 GLU A C 1
ATOM 789 O O . GLU A 1 95 ? 17.587 0.004 -9.554 1.00 89.81 95 GLU A O 1
ATOM 794 N N . VAL A 1 96 ? 16.180 0.442 -7.862 1.00 90.69 96 VAL A N 1
ATOM 795 C CA . VAL A 1 96 ? 16.415 -0.837 -7.176 1.00 90.69 96 VAL A CA 1
ATOM 796 C C . VAL A 1 96 ? 15.978 -2.016 -8.042 1.00 90.69 96 VAL A C 1
ATOM 798 O O . VAL A 1 96 ? 16.746 -2.969 -8.206 1.00 90.69 96 VAL A O 1
ATOM 801 N N . VAL A 1 97 ? 14.772 -1.959 -8.613 1.00 91.12 97 VAL A N 1
ATOM 802 C CA . VAL A 1 97 ? 14.251 -3.018 -9.487 1.00 91.12 97 VAL A CA 1
ATOM 803 C C . VAL A 1 97 ? 15.136 -3.178 -10.715 1.00 91.12 97 VAL A C 1
ATOM 805 O O . VAL A 1 97 ? 15.527 -4.296 -11.028 1.00 91.12 97 VAL A O 1
ATOM 808 N N . THR A 1 98 ? 15.528 -2.076 -11.349 1.00 92.44 98 THR A N 1
ATOM 809 C CA . THR A 1 98 ? 16.412 -2.058 -12.521 1.00 92.44 98 THR A CA 1
ATOM 810 C C . THR A 1 98 ? 17.737 -2.738 -12.224 1.00 92.44 98 THR A C 1
ATOM 812 O O . THR A 1 98 ? 18.094 -3.711 -12.880 1.00 92.44 98 THR A O 1
ATOM 815 N N . ARG A 1 99 ? 18.428 -2.310 -11.162 1.00 92.69 99 ARG A N 1
ATOM 816 C CA . ARG A 1 99 ? 19.722 -2.888 -10.779 1.00 92.69 99 ARG A CA 1
ATOM 817 C C . ARG A 1 99 ? 19.624 -4.387 -10.490 1.00 92.69 99 ARG A C 1
ATOM 819 O O . ARG A 1 99 ? 20.564 -5.123 -10.778 1.00 92.69 99 ARG A O 1
ATOM 826 N N . ARG A 1 100 ? 18.520 -4.860 -9.898 1.00 92.44 100 ARG A N 1
ATOM 827 C CA . ARG A 1 100 ? 18.319 -6.298 -9.640 1.00 92.44 100 ARG A CA 1
ATOM 828 C C . ARG A 1 100 ? 17.936 -7.075 -10.892 1.00 92.44 100 ARG A C 1
ATOM 830 O O . ARG A 1 100 ? 18.439 -8.182 -11.062 1.00 92.44 100 ARG A O 1
ATOM 837 N N . TYR A 1 101 ? 17.095 -6.495 -11.741 1.00 92.06 101 TYR A N 1
ATOM 838 C CA . TYR A 1 101 ? 16.694 -7.052 -13.025 1.00 92.06 101 TYR A CA 1
ATOM 839 C C . TYR A 1 101 ? 17.915 -7.270 -13.930 1.00 92.06 101 TYR A C 1
ATOM 841 O O . TYR A 1 101 ? 18.135 -8.388 -14.403 1.00 92.06 101 TYR A O 1
ATOM 849 N N . ASP A 1 102 ? 18.757 -6.241 -14.072 1.00 92.19 102 ASP A N 1
ATOM 850 C CA . ASP A 1 102 ? 19.983 -6.274 -14.877 1.00 92.19 102 ASP A CA 1
ATOM 851 C C . ASP A 1 102 ? 21.005 -7.263 -14.306 1.00 92.19 102 ASP A C 1
ATOM 853 O O . ASP A 1 102 ? 21.607 -8.046 -15.037 1.00 92.19 102 ASP A O 1
ATOM 857 N N . ALA A 1 103 ? 21.155 -7.290 -12.978 1.00 92.56 103 ALA A N 1
ATOM 858 C CA . ALA A 1 103 ? 22.033 -8.237 -12.293 1.00 92.56 103 ALA A CA 1
ATOM 859 C C . ALA A 1 103 ? 21.457 -9.665 -12.192 1.00 92.56 103 ALA A C 1
ATOM 861 O O . ALA A 1 103 ? 22.077 -10.509 -11.544 1.00 92.56 103 ALA A O 1
ATOM 862 N N . GLN A 1 104 ? 20.274 -9.930 -12.762 1.00 90.00 104 GLN A N 1
ATOM 863 C CA . GLN A 1 104 ? 19.562 -11.214 -12.700 1.00 90.00 104 GLN A CA 1
ATOM 864 C C . GLN A 1 104 ? 19.386 -11.757 -11.270 1.00 90.00 104 GLN A C 1
ATOM 866 O O . GLN A 1 104 ? 19.436 -12.964 -11.028 1.00 90.00 104 GLN A O 1
ATOM 871 N N . LYS A 1 105 ? 19.187 -10.868 -10.292 1.00 90.56 105 LYS A N 1
ATOM 872 C CA . LYS A 1 105 ? 19.027 -11.254 -8.888 1.00 90.56 105 LYS A CA 1
ATOM 873 C C . LYS A 1 105 ? 17.548 -11.368 -8.514 1.00 90.56 105 LYS A C 1
ATOM 875 O O . LYS A 1 105 ? 16.775 -10.481 -8.872 1.00 90.56 105 LYS A O 1
ATOM 880 N N . PRO A 1 106 ? 17.158 -12.369 -7.702 1.00 88.38 106 PRO A N 1
ATOM 881 C CA . PRO A 1 106 ? 15.772 -12.516 -7.278 1.00 88.38 106 PRO A CA 1
ATOM 882 C C . PRO A 1 106 ? 15.332 -11.325 -6.421 1.00 88.38 106 PRO A C 1
ATOM 884 O O . PRO A 1 106 ? 16.133 -10.747 -5.672 1.00 88.38 106 PRO A O 1
ATOM 887 N N . LEU A 1 107 ? 14.056 -10.971 -6.533 1.00 88.31 107 LEU A N 1
ATOM 888 C CA . LEU A 1 107 ? 13.382 -9.945 -5.747 1.00 88.31 107 LEU A CA 1
ATOM 889 C C . LEU A 1 107 ? 12.032 -10.509 -5.299 1.00 88.31 107 LEU A C 1
ATOM 891 O O . LEU A 1 107 ? 11.253 -10.960 -6.130 1.00 88.31 107 LEU A O 1
ATOM 895 N N . LEU A 1 108 ? 11.768 -10.473 -3.993 1.00 91.19 108 LEU A N 1
ATOM 896 C CA . LEU A 1 108 ? 10.454 -10.776 -3.436 1.00 91.19 108 LEU A CA 1
ATOM 897 C C . LEU A 1 108 ? 9.766 -9.459 -3.084 1.00 91.19 108 LEU A C 1
ATOM 899 O O . LEU A 1 108 ? 10.330 -8.639 -2.359 1.00 91.19 108 LEU A O 1
ATOM 903 N N . LEU A 1 109 ? 8.548 -9.281 -3.583 1.00 89.31 109 LEU A N 1
ATOM 904 C CA . LEU A 1 109 ? 7.720 -8.111 -3.333 1.00 89.31 109 LEU A CA 1
ATOM 905 C C . LEU A 1 109 ? 6.337 -8.571 -2.870 1.00 89.31 109 LEU A C 1
ATOM 907 O O . LEU A 1 109 ? 5.735 -9.447 -3.480 1.00 89.31 109 LEU A O 1
ATOM 911 N N . SER A 1 110 ? 5.823 -7.949 -1.812 1.00 88.88 110 SER A N 1
ATOM 912 C CA . SER A 1 110 ? 4.436 -8.109 -1.378 1.00 88.88 110 SER A CA 1
ATOM 913 C C . SER A 1 110 ? 3.703 -6.788 -1.553 1.00 88.88 110 SER A C 1
ATOM 915 O O . SER A 1 110 ? 4.158 -5.768 -1.032 1.00 88.88 110 SER A O 1
ATOM 917 N N . THR A 1 111 ? 2.561 -6.807 -2.230 1.00 89.19 111 THR A N 1
ATOM 918 C CA . THR A 1 111 ? 1.708 -5.633 -2.429 1.00 89.19 111 THR A CA 1
ATOM 919 C C . THR A 1 111 ? 0.260 -5.983 -2.109 1.00 89.19 111 THR A C 1
ATOM 921 O O . THR A 1 111 ? -0.195 -7.087 -2.386 1.00 89.19 111 THR A O 1
ATOM 924 N N . ASN A 1 112 ? -0.463 -5.045 -1.500 1.00 89.06 112 ASN A N 1
ATOM 925 C CA . ASN A 1 112 ? -1.912 -5.126 -1.292 1.00 89.06 112 ASN A CA 1
ATOM 926 C C . ASN A 1 112 ? -2.704 -4.416 -2.406 1.00 89.06 112 ASN A C 1
ATOM 928 O O . ASN A 1 112 ? -3.912 -4.227 -2.277 1.00 89.06 112 ASN A O 1
ATOM 932 N N . LYS A 1 113 ? -2.010 -3.959 -3.452 1.00 88.44 113 LYS A N 1
ATOM 933 C CA . LYS A 1 113 ? -2.557 -3.317 -4.647 1.00 88.44 113 LYS A CA 1
ATOM 934 C C . LYS A 1 113 ? -2.109 -4.081 -5.882 1.00 88.44 113 LYS A C 1
ATOM 936 O O . LYS A 1 113 ? -0.927 -4.427 -5.984 1.00 88.44 113 LYS A O 1
ATOM 941 N N . ALA A 1 114 ? -3.036 -4.307 -6.807 1.00 87.94 114 ALA A N 1
ATOM 942 C CA . ALA A 1 114 ? -2.730 -4.907 -8.097 1.00 87.94 114 ALA A CA 1
ATOM 943 C C . ALA A 1 114 ? -1.803 -3.986 -8.902 1.00 87.94 114 ALA A C 1
ATOM 945 O O . ALA A 1 114 ? -1.890 -2.766 -8.777 1.00 87.94 114 ALA A O 1
ATOM 946 N N . PHE A 1 115 ? -0.944 -4.549 -9.757 1.00 88.88 115 PHE A N 1
ATOM 947 C CA . PHE A 1 115 ? -0.021 -3.754 -10.579 1.00 88.88 115 PHE A CA 1
ATOM 948 C C . PHE A 1 115 ? -0.737 -2.774 -11.522 1.00 88.88 115 PHE A C 1
ATOM 950 O O . PHE A 1 115 ? -0.196 -1.713 -11.817 1.00 88.88 115 PHE A O 1
ATOM 957 N N . ALA A 1 116 ? -1.974 -3.076 -11.932 1.00 87.62 116 ALA A N 1
ATOM 958 C CA . ALA A 1 116 ? -2.810 -2.162 -12.714 1.00 87.62 116 ALA A CA 1
ATOM 959 C C . ALA A 1 116 ? -3.135 -0.857 -11.961 1.00 87.62 116 ALA A C 1
ATOM 961 O O . ALA A 1 116 ? -3.243 0.202 -12.573 1.00 87.62 116 ALA A O 1
ATOM 962 N N . ASP A 1 117 ? -3.216 -0.915 -10.629 1.00 88.12 117 ASP A N 1
ATOM 963 C CA . ASP A 1 117 ? -3.521 0.241 -9.784 1.00 88.12 117 ASP A CA 1
ATOM 964 C C . ASP A 1 117 ? -2.269 1.038 -9.397 1.00 88.12 117 ASP A C 1
ATOM 966 O O . ASP A 1 117 ? -2.371 2.050 -8.704 1.00 88.12 117 ASP A O 1
ATOM 970 N N . TRP A 1 118 ? -1.069 0.623 -9.819 1.00 87.25 118 TRP A N 1
ATOM 971 C CA . TRP A 1 118 ? 0.167 1.304 -9.417 1.00 87.25 118 TRP A CA 1
ATOM 972 C C . TRP A 1 118 ? 0.286 2.720 -9.981 1.00 87.25 118 TRP A C 1
ATOM 974 O O . TRP A 1 118 ? 0.952 3.551 -9.372 1.00 87.25 118 TRP A O 1
ATOM 984 N N . GLY A 1 119 ? -0.430 3.035 -11.064 1.00 83.75 119 GLY A N 1
ATOM 985 C CA . GLY A 1 119 ? -0.576 4.416 -11.528 1.00 83.75 119 GLY A CA 1
ATOM 986 C C . GLY A 1 119 ? -1.308 5.320 -10.527 1.00 83.75 119 GLY A C 1
ATOM 987 O O . GLY A 1 119 ? -1.062 6.514 -10.507 1.00 83.75 119 GLY A O 1
ATOM 988 N N . GLN A 1 120 ? -2.165 4.771 -9.656 1.00 83.06 120 GLN A N 1
ATOM 989 C CA . GLN A 1 120 ? -2.791 5.528 -8.561 1.00 83.06 120 GLN A CA 1
ATOM 990 C C . GLN A 1 120 ? -1.881 5.630 -7.333 1.00 83.06 120 GLN A C 1
ATOM 992 O O . GLN A 1 120 ? -2.041 6.538 -6.525 1.00 83.06 120 GLN A O 1
ATOM 997 N N . VAL A 1 121 ? -0.971 4.665 -7.164 1.00 83.00 121 VAL A N 1
ATOM 998 C CA . VAL A 1 121 ? 0.003 4.650 -6.063 1.00 83.00 121 VAL A CA 1
ATOM 999 C C . VAL A 1 121 ? 1.126 5.653 -6.318 1.00 83.00 121 VAL A C 1
ATOM 1001 O O . VAL A 1 121 ? 1.633 6.222 -5.362 1.00 83.00 121 VAL A O 1
ATOM 1004 N N . PHE A 1 122 ? 1.481 5.870 -7.586 1.00 83.38 122 PHE A N 1
ATOM 1005 C CA . PHE A 1 122 ? 2.512 6.815 -8.012 1.00 83.38 122 PHE A CA 1
ATOM 1006 C C . PHE A 1 122 ? 2.001 7.693 -9.177 1.00 83.38 122 PHE A C 1
ATOM 1008 O O . PHE A 1 122 ? 2.447 7.536 -10.320 1.00 83.38 122 PHE A O 1
ATOM 1015 N N . PRO A 1 123 ? 1.043 8.604 -8.930 1.00 73.62 123 PRO A N 1
ATOM 1016 C CA . PRO A 1 123 ? 0.340 9.354 -9.977 1.00 73.62 123 PRO A CA 1
ATOM 1017 C C . PRO A 1 123 ? 1.235 10.286 -10.804 1.00 73.62 123 PRO A C 1
ATOM 1019 O O . PRO A 1 123 ? 0.901 10.597 -11.947 1.00 73.62 123 PRO A O 1
ATOM 1022 N N . HIS A 1 124 ? 2.388 10.696 -10.274 1.00 75.19 124 HIS A N 1
ATOM 1023 C CA . HIS A 1 124 ? 3.328 11.599 -10.950 1.00 75.19 124 HIS A CA 1
ATOM 1024 C C . HIS A 1 124 ? 4.597 10.914 -11.471 1.00 75.19 124 HIS A C 1
ATOM 1026 O O . HIS A 1 124 ? 5.548 11.582 -11.881 1.00 75.19 124 HIS A O 1
ATOM 1032 N N . ALA A 1 125 ? 4.646 9.583 -11.456 1.00 79.56 125 ALA A N 1
ATOM 1033 C CA . ALA A 1 125 ? 5.843 8.846 -11.824 1.00 79.56 125 ALA A CA 1
ATOM 1034 C C . ALA A 1 125 ? 5.754 8.277 -13.246 1.00 79.56 125 ALA A C 1
ATOM 1036 O O . ALA A 1 125 ? 5.048 7.307 -13.524 1.00 79.56 125 ALA A O 1
ATOM 1037 N N . ALA A 1 126 ? 6.550 8.843 -14.155 1.00 81.12 126 ALA A N 1
ATOM 1038 C CA . ALA A 1 126 ? 6.650 8.359 -15.532 1.00 81.12 126 ALA A CA 1
ATOM 1039 C C . ALA A 1 126 ? 7.262 6.943 -15.623 1.00 81.12 126 ALA A C 1
ATOM 1041 O O . ALA A 1 126 ? 7.021 6.215 -16.584 1.00 81.12 126 ALA A O 1
ATOM 1042 N N . CYS A 1 127 ? 8.045 6.535 -14.617 1.00 86.06 127 CYS A N 1
ATOM 1043 C CA . CYS A 1 127 ? 8.757 5.258 -14.599 1.00 86.06 127 CYS A CA 1
ATOM 1044 C C . CYS A 1 127 ? 7.886 4.050 -14.209 1.00 86.06 127 CYS A C 1
ATOM 1046 O O . CYS A 1 127 ? 8.352 2.919 -14.336 1.00 86.06 127 CYS A O 1
ATOM 1048 N N . VAL A 1 128 ? 6.634 4.250 -13.773 1.00 88.50 128 VAL A N 1
ATOM 1049 C CA . VAL A 1 128 ? 5.771 3.185 -13.215 1.00 88.50 128 VAL A CA 1
ATOM 1050 C C . VAL A 1 128 ? 5.488 2.081 -14.222 1.00 88.50 128 VAL A C 1
ATOM 1052 O O . VAL A 1 128 ? 5.545 0.906 -13.874 1.00 88.50 128 VAL A O 1
ATOM 1055 N N . VAL A 1 129 ? 5.221 2.439 -15.477 1.00 88.19 129 VAL A N 1
ATOM 1056 C CA . VAL A 1 129 ? 4.934 1.451 -16.526 1.00 88.19 129 VAL A CA 1
ATOM 1057 C C . VAL A 1 129 ? 6.156 0.560 -16.751 1.00 88.19 129 VAL A C 1
ATOM 1059 O O . VAL A 1 129 ? 6.050 -0.662 -16.696 1.00 88.19 129 VAL A O 1
ATOM 1062 N N . THR A 1 130 ? 7.335 1.164 -16.908 1.00 90.69 130 THR A N 1
ATOM 1063 C CA . THR A 1 130 ? 8.604 0.443 -17.088 1.00 90.69 130 THR A CA 1
ATOM 1064 C C . THR A 1 130 ? 9.000 -0.353 -15.840 1.00 90.69 130 THR A C 1
ATOM 1066 O O . THR A 1 130 ? 9.604 -1.418 -15.941 1.00 90.69 130 THR A O 1
ATOM 1069 N N . LEU A 1 131 ? 8.671 0.151 -14.650 1.00 91.12 131 LEU A N 1
ATOM 1070 C CA . LEU A 1 131 ? 8.873 -0.539 -13.380 1.00 91.12 131 LEU A CA 1
ATOM 1071 C C . LEU A 1 131 ? 8.050 -1.828 -13.314 1.00 91.12 131 LEU A C 1
ATOM 1073 O O . LEU A 1 131 ? 8.599 -2.891 -13.026 1.00 91.12 131 LEU A O 1
ATOM 1077 N N . VAL A 1 132 ? 6.749 -1.727 -13.594 1.00 91.44 132 VAL A N 1
ATOM 1078 C CA . VAL A 1 132 ?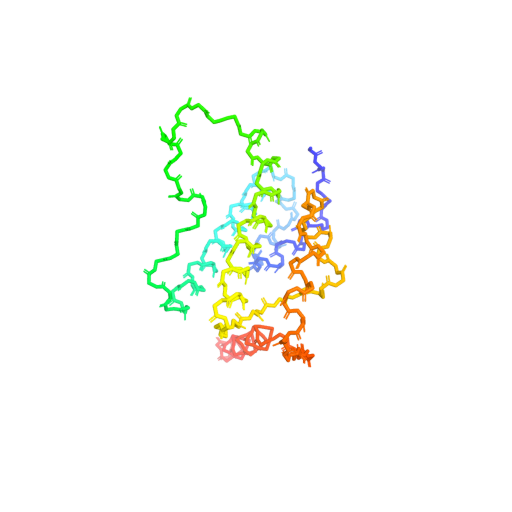 5.829 -2.869 -13.606 1.00 91.44 132 VAL A CA 1
ATOM 1079 C C . VAL A 1 132 ? 6.242 -3.875 -14.676 1.00 91.44 132 VAL A C 1
ATOM 1081 O O . VAL A 1 132 ? 6.313 -5.064 -14.377 1.00 91.44 132 VAL A O 1
ATOM 1084 N N . ASP A 1 133 ? 6.595 -3.414 -15.877 1.00 91.19 133 ASP A N 1
ATOM 1085 C CA . ASP A 1 133 ? 7.094 -4.270 -16.957 1.00 91.19 133 ASP A CA 1
ATOM 1086 C C . ASP A 1 133 ? 8.299 -5.115 -16.505 1.00 91.19 133 ASP A C 1
ATOM 1088 O O . ASP A 1 133 ? 8.279 -6.345 -16.587 1.00 91.19 133 ASP A O 1
ATOM 1092 N N . ARG A 1 134 ? 9.309 -4.478 -15.896 1.00 91.50 134 ARG A N 1
ATOM 1093 C CA . ARG A 1 134 ? 10.510 -5.167 -15.389 1.00 91.50 134 ARG A CA 1
ATOM 1094 C C . ARG A 1 134 ? 10.216 -6.146 -14.259 1.00 91.50 134 ARG A C 1
ATOM 1096 O O . ARG A 1 134 ? 10.876 -7.183 -14.176 1.00 91.50 134 ARG A O 1
ATOM 1103 N N . LEU A 1 135 ? 9.262 -5.824 -13.386 1.00 90.69 135 LEU A N 1
ATOM 1104 C CA . LEU A 1 135 ? 8.829 -6.729 -12.322 1.00 90.69 135 LEU A CA 1
ATOM 1105 C C . LEU A 1 135 ? 8.138 -7.962 -12.906 1.00 90.69 135 LEU A C 1
ATOM 1107 O O . LEU A 1 135 ? 8.488 -9.076 -12.536 1.00 90.69 135 LEU A O 1
ATOM 1111 N N . VAL A 1 136 ? 7.192 -7.773 -13.827 1.00 90.62 136 VAL A N 1
ATOM 1112 C CA . VAL A 1 136 ? 6.337 -8.851 -14.342 1.00 90.62 136 VAL A CA 1
ATOM 1113 C C . VAL A 1 136 ? 7.067 -9.743 -15.347 1.00 90.62 136 VAL A C 1
ATOM 1115 O O . VAL A 1 136 ? 6.811 -10.944 -15.376 1.00 90.62 136 VAL A O 1
ATOM 1118 N N . HIS A 1 137 ? 8.028 -9.211 -16.109 1.00 90.38 137 HIS A N 1
ATOM 1119 C CA . HIS A 1 137 ? 8.730 -9.955 -17.163 1.00 90.38 137 HIS A CA 1
ATOM 1120 C C . HIS A 1 137 ? 9.352 -11.286 -16.693 1.00 90.38 137 HIS A C 1
ATOM 1122 O O . HIS A 1 137 ? 9.441 -12.236 -17.469 1.00 90.38 137 HIS A O 1
ATOM 1128 N N . ARG A 1 138 ? 9.791 -11.376 -15.428 1.00 85.50 138 ARG A N 1
ATOM 1129 C CA . ARG A 1 138 ? 10.347 -12.607 -14.829 1.00 85.50 138 ARG A CA 1
ATOM 1130 C C . ARG A 1 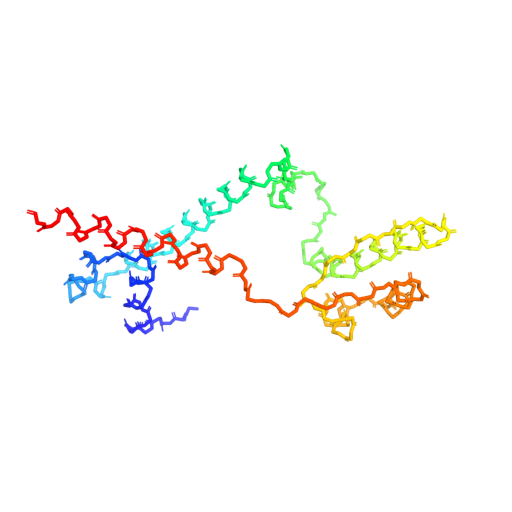138 ? 9.774 -12.911 -13.441 1.00 85.50 138 ARG A C 1
ATOM 1132 O O . ARG A 1 138 ? 10.494 -13.442 -12.595 1.00 85.50 138 ARG A O 1
ATOM 1139 N N . ALA A 1 139 ? 8.519 -12.549 -13.187 1.00 88.56 139 ALA A N 1
ATOM 1140 C CA . ALA A 1 139 ? 7.868 -12.831 -11.910 1.00 88.56 139 ALA A CA 1
ATOM 1141 C C . ALA A 1 139 ? 6.914 -14.020 -11.987 1.00 88.56 139 ALA A C 1
ATOM 1143 O O . ALA A 1 139 ? 6.227 -14.245 -12.980 1.00 88.56 139 ALA A O 1
ATOM 1144 N N . GLU A 1 140 ? 6.819 -14.719 -10.863 1.00 90.69 140 GLU A N 1
ATOM 1145 C CA . GLU A 1 140 ? 5.672 -15.544 -10.522 1.00 90.69 140 GLU A CA 1
ATOM 1146 C C . GLU A 1 140 ? 4.778 -14.715 -9.592 1.00 90.69 140 GLU A C 1
ATOM 1148 O O . GLU A 1 140 ? 5.201 -14.313 -8.504 1.00 90.69 140 GLU A O 1
ATOM 1153 N N . VAL A 1 141 ? 3.567 -14.386 -10.043 1.00 88.94 141 VAL A N 1
ATOM 1154 C CA . VAL A 1 141 ? 2.616 -13.593 -9.256 1.00 88.94 141 VAL A CA 1
ATOM 1155 C C . VAL A 1 141 ? 1.725 -14.545 -8.472 1.00 88.94 141 VAL A C 1
ATOM 1157 O O . VAL A 1 141 ? 0.971 -15.318 -9.054 1.00 88.94 141 VAL A O 1
ATOM 1160 N N . ILE A 1 142 ? 1.810 -14.467 -7.145 1.00 90.19 142 ILE A N 1
ATOM 1161 C CA . ILE A 1 142 ? 0.982 -15.256 -6.233 1.00 90.19 142 ILE A CA 1
ATOM 1162 C C . ILE A 1 142 ? -0.066 -14.327 -5.631 1.00 90.19 142 ILE A C 1
ATOM 1164 O O . ILE A 1 142 ? 0.254 -13.454 -4.821 1.00 90.19 142 ILE A O 1
ATOM 1168 N N . GLU A 1 143 ? -1.319 -14.521 -6.026 1.00 89.44 143 GLU A N 1
ATOM 1169 C CA . GLU A 1 143 ? -2.451 -13.819 -5.434 1.00 89.44 143 GLU A CA 1
ATOM 1170 C C . GLU A 1 143 ? -2.886 -14.515 -4.139 1.00 89.44 143 GLU A C 1
ATOM 1172 O O . GLU A 1 143 ? -3.027 -15.737 -4.080 1.00 89.44 143 GLU A O 1
ATOM 1177 N N . ILE A 1 144 ? -3.052 -13.732 -3.071 1.00 88.94 144 ILE A N 1
ATOM 1178 C CA . ILE A 1 144 ? -3.410 -14.242 -1.745 1.00 88.94 144 ILE A CA 1
ATOM 1179 C C . ILE A 1 144 ? -4.815 -13.758 -1.401 1.00 88.94 144 ILE A C 1
ATOM 1181 O O . ILE A 1 144 ? -4.998 -12.684 -0.826 1.00 88.94 144 ILE A O 1
ATOM 1185 N N . GLU A 1 145 ? -5.803 -14.593 -1.699 1.00 84.62 145 GLU A N 1
ATOM 1186 C CA . GLU A 1 145 ? -7.185 -14.408 -1.261 1.00 84.62 145 GLU A CA 1
ATOM 1187 C C . GLU A 1 145 ? -7.400 -15.123 0.078 1.00 84.62 145 GLU A C 1
ATOM 1189 O O . GLU A 1 145 ? -7.821 -16.277 0.149 1.00 84.62 145 GLU A O 1
ATOM 1194 N N . ALA A 1 146 ? -7.056 -14.452 1.177 1.00 84.31 146 ALA A N 1
ATOM 1195 C CA . ALA A 1 146 ? -7.248 -14.996 2.518 1.00 84.31 146 ALA A CA 1
ATOM 1196 C C . ALA A 1 146 ? -7.842 -13.957 3.470 1.00 84.31 146 ALA A C 1
ATOM 1198 O O . ALA A 1 146 ? -7.543 -12.762 3.394 1.00 84.31 146 ALA A O 1
ATOM 1199 N N . GLU A 1 147 ? -8.649 -14.421 4.430 1.00 82.44 147 GLU A N 1
ATOM 1200 C CA . GLU A 1 147 ? -9.074 -13.570 5.538 1.00 82.44 147 GLU A CA 1
ATOM 1201 C C . GLU A 1 147 ? -7.853 -13.023 6.286 1.00 82.44 147 GLU A C 1
ATOM 1203 O O . GLU A 1 147 ? -6.873 -13.730 6.538 1.00 82.44 147 GLU A O 1
ATOM 1208 N N . SER A 1 148 ? -7.919 -11.753 6.694 1.00 83.94 148 SER A N 1
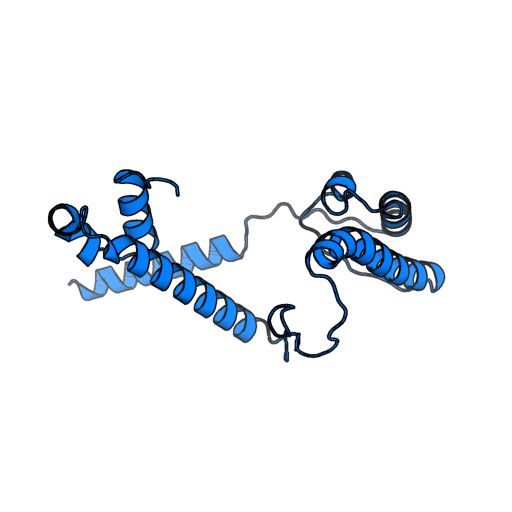ATOM 1209 C CA . SER A 1 148 ? -6.822 -11.136 7.432 1.00 83.94 148 SER A CA 1
ATOM 1210 C C . SER A 1 148 ? -6.512 -11.931 8.698 1.00 83.94 148 SER A C 1
ATOM 1212 O O . SER A 1 148 ? -7.319 -11.990 9.630 1.00 83.94 148 SER A O 1
ATOM 1214 N N . TYR A 1 149 ? -5.289 -12.454 8.782 1.00 81.75 149 TYR A N 1
ATOM 1215 C CA . TYR A 1 149 ? -4.807 -13.147 9.975 1.00 81.75 149 TYR A CA 1
ATOM 1216 C C . TYR A 1 149 ? -4.940 -12.277 11.239 1.00 81.75 149 TYR A C 1
ATOM 1218 O O . TYR A 1 149 ? -5.284 -12.758 12.316 1.00 81.75 149 TYR A O 1
ATOM 1226 N N . ARG A 1 150 ? -4.785 -10.953 11.090 1.00 79.06 150 ARG A N 1
ATOM 1227 C CA . ARG A 1 150 ? -4.969 -9.982 12.179 1.00 79.06 150 ARG A CA 1
ATOM 1228 C C . ARG A 1 150 ? -6.417 -9.921 12.670 1.00 79.06 150 ARG A C 1
ATOM 1230 O O . ARG A 1 150 ? -6.640 -9.744 13.865 1.00 79.06 150 ARG A O 1
ATOM 1237 N N . LEU A 1 151 ? -7.398 -10.052 11.772 1.00 79.62 151 LEU A N 1
ATOM 1238 C CA . LEU A 1 151 ? -8.814 -10.104 12.149 1.00 79.62 151 LEU A CA 1
ATOM 1239 C C . LEU A 1 151 ? -9.132 -11.397 12.896 1.00 79.62 151 LEU A C 1
ATOM 1241 O O . LEU A 1 151 ? -9.869 -11.355 13.880 1.00 79.62 151 LEU A O 1
ATOM 1245 N N . LYS A 1 152 ? -8.546 -12.522 12.474 1.00 79.38 152 LYS A N 1
ATOM 1246 C CA . LYS A 1 152 ? -8.671 -13.801 13.178 1.00 79.38 152 LYS A CA 1
ATOM 1247 C C . LYS A 1 152 ? -8.124 -13.709 14.606 1.00 79.38 152 LYS A C 1
ATOM 1249 O O . LYS A 1 152 ? -8.874 -13.958 15.548 1.00 79.38 152 LYS A O 1
ATOM 1254 N N . GLU A 1 153 ? -6.890 -13.228 14.784 1.00 81.00 153 GLU A N 1
ATOM 1255 C CA . GLU A 1 153 ? -6.309 -13.015 16.120 1.00 81.00 153 GLU A CA 1
ATOM 1256 C C . GLU A 1 153 ? -7.150 -12.053 16.973 1.00 81.00 153 GLU A C 1
ATOM 1258 O O . GLU A 1 153 ? -7.369 -12.291 18.160 1.00 81.00 153 GLU A O 1
ATOM 1263 N N . ALA A 1 154 ? -7.656 -10.963 16.386 1.00 79.81 154 ALA A N 1
ATOM 1264 C CA . ALA A 1 154 ? -8.492 -10.009 17.109 1.00 79.81 154 ALA A CA 1
ATOM 1265 C C . ALA A 1 154 ? -9.810 -10.643 17.590 1.00 79.81 154 ALA A C 1
ATOM 1267 O O . ALA A 1 154 ? -10.215 -10.419 18.734 1.00 79.81 154 ALA A O 1
ATOM 1268 N N . LYS A 1 155 ? -10.466 -11.456 16.748 1.00 83.81 155 LYS A N 1
ATOM 1269 C CA . LYS A 1 155 ? -11.674 -12.216 17.112 1.00 83.81 155 LYS A CA 1
ATOM 1270 C C . LYS A 1 155 ? -11.378 -13.206 18.242 1.00 83.81 155 LYS A C 1
ATOM 1272 O O . LYS A 1 155 ? -12.118 -13.234 19.225 1.00 83.81 155 LYS A O 1
ATOM 1277 N N . GLU A 1 156 ? -10.282 -13.954 18.144 1.00 85.88 156 GLU A N 1
ATOM 1278 C CA . GLU A 1 156 ? -9.862 -14.926 19.159 1.00 85.88 156 GLU A CA 1
ATOM 1279 C C . GLU A 1 156 ? -9.559 -14.247 20.502 1.00 85.88 156 GLU A C 1
ATOM 1281 O O . GLU A 1 156 ? -10.132 -14.618 21.525 1.00 85.88 156 GLU A O 1
ATOM 1286 N N . LEU A 1 157 ? -8.757 -13.178 20.511 1.00 81.50 157 LEU A N 1
ATOM 1287 C CA . LEU A 1 157 ? -8.445 -12.410 21.722 1.00 81.50 157 LEU A CA 1
ATOM 1288 C C . LEU A 1 157 ? -9.702 -11.825 22.381 1.00 81.50 157 LEU A C 1
ATOM 1290 O O . LEU A 1 157 ? -9.835 -11.852 23.609 1.00 81.50 157 LEU A O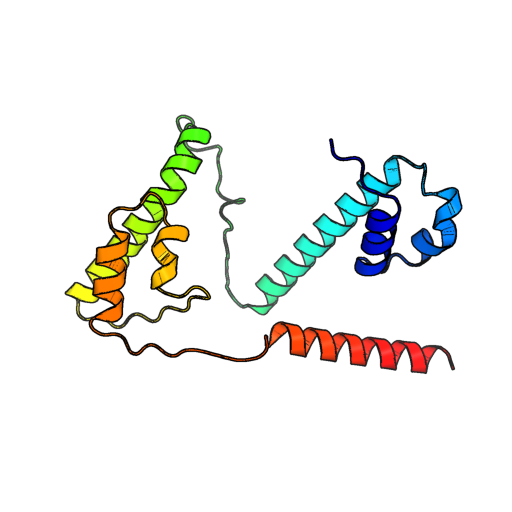 1
ATOM 1294 N N . ASN A 1 158 ? -10.638 -11.306 21.584 1.00 79.00 158 ASN A N 1
ATOM 1295 C CA . ASN A 1 158 ? -11.902 -10.777 22.090 1.00 79.00 158 ASN A CA 1
ATOM 1296 C C . ASN A 1 158 ? -12.795 -11.882 22.671 1.00 79.00 158 ASN A C 1
ATOM 1298 O O . ASN A 1 158 ? -13.405 -11.680 23.726 1.00 79.00 158 ASN A O 1
ATOM 1302 N N . ALA A 1 159 ? -12.836 -13.061 22.048 1.00 79.50 159 ALA A N 1
ATOM 1303 C CA . ALA A 1 159 ? -13.559 -14.217 22.567 1.00 79.50 159 ALA A CA 1
ATOM 1304 C C . ALA A 1 159 ? -12.988 -14.675 23.921 1.00 79.50 159 ALA A C 1
ATOM 1306 O O . ALA A 1 159 ? -13.745 -14.874 24.877 1.00 79.50 159 ALA A O 1
ATOM 1307 N N . THR A 1 160 ? -11.661 -14.748 24.050 1.00 79.38 160 THR A N 1
ATOM 1308 C CA . THR A 1 160 ? -10.974 -15.115 25.300 1.00 79.38 160 THR A CA 1
ATOM 1309 C C . THR A 1 160 ? -11.240 -14.097 26.411 1.00 79.38 160 THR A C 1
ATOM 1311 O O . THR A 1 160 ? -11.602 -14.474 27.527 1.00 79.38 160 THR A O 1
ATOM 1314 N N . ARG A 1 161 ? -11.169 -12.794 26.101 1.00 77.56 161 ARG A N 1
ATOM 1315 C CA . ARG A 1 161 ? -11.509 -11.713 27.046 1.00 77.56 161 ARG A CA 1
ATOM 1316 C C . ARG A 1 161 ? -12.965 -11.770 27.505 1.00 77.56 161 ARG A C 1
ATOM 1318 O O . ARG A 1 161 ? -13.258 -11.511 28.670 1.00 77.56 161 ARG A O 1
ATOM 1325 N N . THR A 1 162 ? -13.883 -12.112 26.605 1.00 74.75 162 THR A N 1
ATOM 1326 C CA . THR A 1 162 ? -15.316 -12.206 26.916 1.00 74.75 162 THR A CA 1
ATOM 1327 C C . THR A 1 162 ? -15.607 -13.404 27.821 1.00 74.75 162 THR A C 1
ATOM 1329 O O . THR A 1 162 ? -16.365 -13.269 28.782 1.00 74.75 162 THR A O 1
ATOM 1332 N N . LYS A 1 163 ? -14.949 -14.550 27.584 1.00 74.25 163 LYS A N 1
ATOM 1333 C CA . LYS A 1 163 ? -15.014 -15.725 28.470 1.00 74.25 163 LYS A CA 1
ATOM 1334 C C . LYS A 1 163 ? -14.497 -15.401 29.876 1.00 74.25 163 LYS A C 1
ATOM 1336 O O . LYS A 1 163 ? -15.216 -15.638 30.840 1.00 74.25 163 LYS A O 1
ATOM 1341 N N . GLN A 1 164 ? -13.329 -14.763 29.990 1.00 71.50 164 GLN A N 1
ATOM 1342 C CA . GLN A 1 164 ? -12.751 -14.361 31.283 1.00 71.50 164 GLN A CA 1
ATOM 1343 C C . GLN A 1 164 ? -13.625 -13.363 32.059 1.00 71.50 164 GLN A C 1
ATOM 1345 O O . GLN A 1 164 ? -13.687 -13.405 33.285 1.00 71.50 164 GLN A O 1
ATOM 1350 N N . ARG A 1 165 ? -14.324 -12.457 31.362 1.00 69.62 165 ARG A N 1
ATOM 1351 C CA . ARG A 1 165 ? -15.268 -11.520 31.993 1.00 69.62 165 ARG A CA 1
ATOM 1352 C C . ARG A 1 165 ? -16.520 -12.212 32.533 1.00 69.62 165 ARG A C 1
ATOM 1354 O O . ARG A 1 165 ? -17.031 -11.785 33.561 1.00 69.62 165 ARG A O 1
ATOM 1361 N N . ARG A 1 166 ? -17.012 -13.258 31.859 1.00 67.44 166 ARG A N 1
ATOM 1362 C CA . ARG A 1 166 ? -18.176 -14.042 32.309 1.00 67.44 166 ARG A CA 1
ATOM 1363 C C . ARG A 1 166 ? -17.858 -14.889 33.539 1.00 67.44 166 ARG A C 1
ATOM 1365 O O . ARG A 1 166 ? -18.651 -14.900 34.468 1.00 67.44 166 ARG A O 1
ATOM 1372 N N . THR A 1 167 ? -16.691 -15.529 33.575 1.00 64.62 167 THR A N 1
ATOM 1373 C CA . THR A 1 167 ? -16.270 -16.370 34.710 1.00 64.62 167 THR A CA 1
ATOM 1374 C C . THR A 1 167 ? -15.964 -15.579 35.979 1.00 64.62 167 THR A C 1
ATOM 1376 O O . THR A 1 167 ? -15.979 -16.152 37.053 1.00 64.62 167 THR A O 1
ATOM 1379 N N . LYS A 1 168 ? -15.676 -14.276 35.875 1.00 57.97 168 LYS A N 1
ATOM 1380 C CA . LYS A 1 168 ? -15.372 -13.404 37.024 1.00 57.97 168 LYS A CA 1
ATOM 1381 C C . LYS A 1 168 ? -16.612 -12.742 37.644 1.00 57.97 168 LYS A C 1
ATOM 1383 O O . LYS A 1 168 ? -16.474 -11.969 38.584 1.00 57.97 168 LYS A O 1
ATOM 1388 N N . LYS A 1 169 ? -17.789 -12.946 37.040 1.00 53.59 169 LYS A N 1
ATOM 1389 C CA . LYS A 1 169 ? -19.067 -12.326 37.433 1.00 53.59 169 LYS A CA 1
ATOM 1390 C C . LYS A 1 169 ? -20.006 -13.308 38.155 1.00 53.59 169 LYS A C 1
ATOM 1392 O O . LYS A 1 169 ? -21.083 -12.894 38.569 1.00 53.59 169 LYS A O 1
ATOM 1397 N N . HIS A 1 170 ? -19.593 -14.569 38.259 1.00 44.00 170 HIS A N 1
ATOM 1398 C CA . HIS A 1 170 ? -20.152 -15.604 39.126 1.00 44.00 170 HIS A CA 1
ATOM 1399 C C . HIS A 1 170 ? -19.178 -15.845 40.274 1.00 44.00 170 HIS A C 1
ATOM 1401 O O . HIS A 1 170 ? -19.672 -16.188 41.366 1.00 44.00 170 HIS A O 1
#